Protein AF-A0A2E0BNW9-F1 (afdb_monomer)

Radius of gyration: 21.54 Å; Cα contacts (8 Å, |Δi|>4): 101; chains: 1; bounding box: 47×27×68 Å

Mean predicted aligned error: 5.08 Å

Foldseek 3Di:
DDQDDDDPDDPQDPVGVLDDDDFQDADDPPDAPLVRQVSCVLPQGCLQVSLVSLVVVLVVVLVVCLVPDDDDNVCSCVDPVNVVSVVVSVVSSVVSVVVRVVSNVVSLLVLLVNCCVNLVNDSVVSNVCVVPDDDGSVVSVVVSVVVVVD

Solvent-accessible surface area (backbone atoms only — not comparable to full-atom values): 8969 Å² total; per-residue (Å²): 133,89,75,76,80,83,86,77,86,74,88,49,54,86,92,47,60,67,56,86,72,82,76,84,82,64,69,62,90,85,56,54,68,68,59,35,57,76,68,47,56,64,54,83,56,61,32,51,60,53,22,54,45,35,57,51,54,33,50,54,55,48,50,56,47,58,77,68,57,88,71,66,78,95,46,48,84,72,34,67,71,52,44,48,46,50,54,55,28,51,56,32,24,54,53,28,41,56,50,22,56,52,51,41,53,53,29,52,52,48,47,34,52,51,51,15,65,73,72,72,43,59,56,71,61,34,42,54,49,64,76,68,54,89,75,52,75,67,54,51,53,54,52,57,56,53,68,74,74,110

pLDDT: mean 91.9, std 8.86, range [41.25, 98.06]

Sequence (150 aa):
MKVPKKPSGRRAMPFYWWRRFKSHKNLPYKARLLDKITNGDFDPTPFFQEAEWELHWMKEEQDDFKDNYKGNLDEIEQDIRYLEIELRARKRYNKLYEDGMKDEADRMDRLVNNFSKHFKVNRSKMHDIVYSFDGTILELYRFMQKDLVT

Secondary structure (DSSP, 8-state):
--PPPPPP-----GGGTT--SPPP-PPPTTS-HHHHHHTTTTSPPHHHHHHHHHHHHHHHHHHHHHHT--S-GGGGGGSHHHHHHHHHHHHHHHHHHHHHHHHHHHHHHHHHHHHHHHHT--HHHHHHHHHH--S-HHHHHHHHHHHTT-

Structure (mmCIF, N/CA/C/O backbone):
data_AF-A0A2E0BNW9-F1
#
_entry.id   AF-A0A2E0BNW9-F1
#
loop_
_atom_site.group_PDB
_atom_site.id
_atom_site.type_symbol
_atom_site.label_atom_id
_atom_site.label_alt_id
_atom_site.label_comp_id
_atom_site.label_asym_id
_atom_site.label_entity_id
_atom_site.label_seq_id
_atom_site.pdbx_PDB_ins_code
_atom_site.Cartn_x
_atom_site.Cartn_y
_atom_site.Cartn_z
_atom_site.occupancy
_atom_site.B_iso_or_equiv
_atom_site.auth_seq_id
_atom_site.auth_comp_id
_atom_site.auth_asym_id
_atom_site.auth_atom_id
_atom_site.pdbx_PDB_model_num
ATOM 1 N N . MET A 1 1 ? 5.214 -15.907 -6.479 1.00 66.00 1 MET A N 1
ATOM 2 C CA . MET A 1 1 ? 4.145 -14.889 -6.566 1.00 66.00 1 MET A CA 1
ATOM 3 C C . MET A 1 1 ? 3.458 -15.010 -7.917 1.00 66.00 1 MET A C 1
ATOM 5 O O . MET A 1 1 ? 4.154 -15.150 -8.911 1.00 66.00 1 MET A O 1
ATOM 9 N N . LYS A 1 2 ? 2.122 -15.008 -7.972 1.00 84.94 2 LYS A N 1
ATOM 10 C CA . LYS A 1 2 ? 1.388 -15.092 -9.243 1.00 84.94 2 LYS A CA 1
ATOM 11 C C . LYS A 1 2 ? 1.193 -13.681 -9.802 1.00 84.94 2 LYS A C 1
ATOM 13 O O . LYS A 1 2 ? 0.310 -12.968 -9.337 1.00 84.94 2 LYS A O 1
ATOM 18 N N . VAL A 1 3 ? 2.025 -13.283 -10.761 1.00 91.38 3 VAL A N 1
ATOM 19 C CA . VAL A 1 3 ? 1.899 -11.981 -11.434 1.00 91.38 3 VAL A CA 1
ATOM 20 C C . VAL A 1 3 ? 0.755 -12.062 -12.454 1.00 91.38 3 VAL A C 1
ATOM 22 O O . VAL A 1 3 ? 0.723 -12.996 -13.260 1.00 91.38 3 VAL A O 1
ATOM 25 N N . PRO A 1 4 ? -0.234 -11.152 -12.419 1.00 93.06 4 PRO A N 1
ATOM 26 C CA . PRO A 1 4 ? -1.301 -11.145 -13.410 1.00 93.06 4 PRO A CA 1
ATOM 27 C C . PRO A 1 4 ? -0.784 -10.667 -14.773 1.00 93.06 4 PRO A C 1
ATOM 29 O O . PRO A 1 4 ? 0.196 -9.930 -14.865 1.00 93.06 4 PRO A O 1
ATOM 32 N N . LYS A 1 5 ? -1.488 -11.025 -15.853 1.00 92.06 5 LYS A N 1
ATOM 33 C CA . LYS A 1 5 ? -1.224 -10.429 -17.169 1.00 92.06 5 LYS A CA 1
ATOM 34 C C . LYS A 1 5 ? -1.449 -8.915 -17.093 1.00 92.06 5 LYS A C 1
ATOM 36 O O . LYS A 1 5 ? -2.491 -8.486 -16.589 1.00 92.06 5 LYS A O 1
ATOM 41 N N . LYS A 1 6 ? -0.507 -8.124 -17.622 1.00 91.06 6 LYS A N 1
ATOM 42 C CA . LYS A 1 6 ? -0.576 -6.655 -17.651 1.00 91.06 6 LYS A CA 1
ATOM 43 C C . LYS A 1 6 ? -1.930 -6.190 -18.210 1.00 91.06 6 LYS A C 1
ATOM 45 O O . LYS A 1 6 ? -2.237 -6.477 -19.370 1.00 91.06 6 LYS A O 1
ATOM 50 N N . PRO A 1 7 ? -2.760 -5.482 -17.420 1.00 88.94 7 PRO A N 1
ATOM 51 C CA . PRO A 1 7 ? -4.063 -5.028 -17.888 1.00 88.94 7 PRO A CA 1
ATOM 52 C C . PRO A 1 7 ? -3.931 -4.048 -19.062 1.00 88.94 7 PRO A C 1
ATOM 54 O O . PRO A 1 7 ? -3.298 -2.995 -18.935 1.00 88.94 7 PRO A O 1
ATOM 57 N N . SER A 1 8 ? -4.567 -4.366 -20.191 1.00 75.50 8 SER A N 1
ATOM 58 C CA . SER A 1 8 ? -4.669 -3.486 -21.357 1.00 75.50 8 SER A CA 1
ATOM 59 C C . SER A 1 8 ? -5.922 -2.605 -21.279 1.00 75.50 8 SER A C 1
ATOM 61 O O . SER A 1 8 ? -7.014 -3.102 -21.015 1.00 75.50 8 SER A O 1
ATOM 63 N N . GLY A 1 9 ? -5.799 -1.309 -21.577 1.00 63.28 9 GLY A N 1
ATOM 64 C CA . GLY A 1 9 ? -6.940 -0.538 -22.091 1.00 63.28 9 GLY A CA 1
ATOM 65 C C . GLY A 1 9 ? -8.029 -0.088 -21.107 1.00 63.28 9 GLY A C 1
ATOM 66 O O . GLY A 1 9 ? -9.162 0.120 -21.534 1.00 63.28 9 GLY A O 1
ATOM 67 N N . ARG A 1 10 ? -7.741 0.155 -19.822 1.00 60.00 10 ARG A N 1
ATOM 68 C CA . ARG A 1 10 ? -8.652 1.004 -19.026 1.00 60.00 10 ARG A CA 1
ATOM 69 C C . ARG A 1 10 ? -8.346 2.474 -19.283 1.00 60.00 10 ARG A C 1
ATOM 71 O O . ARG A 1 10 ? -7.199 2.895 -19.151 1.00 60.00 10 ARG A O 1
ATOM 78 N N . ARG A 1 11 ? -9.383 3.263 -19.593 1.00 64.06 11 ARG A N 1
ATOM 79 C CA . ARG A 1 11 ? -9.335 4.731 -19.547 1.00 64.06 11 ARG A CA 1
ATOM 80 C C . ARG A 1 11 ? -9.163 5.131 -18.082 1.00 64.06 11 ARG A C 1
ATOM 82 O O . ARG A 1 11 ? -10.137 5.374 -17.375 1.00 64.06 11 ARG A O 1
ATOM 89 N N . ALA A 1 12 ? -7.926 5.073 -17.601 1.00 67.12 12 ALA A N 1
ATOM 90 C CA . ALA A 1 12 ? -7.602 5.496 -16.256 1.00 67.12 12 ALA A CA 1
ATOM 91 C C . ALA A 1 12 ? -7.960 6.979 -16.134 1.00 67.12 12 ALA A C 1
ATOM 93 O O . ALA A 1 12 ? -7.702 7.763 -17.051 1.00 67.12 12 ALA A O 1
ATOM 94 N N . MET A 1 13 ? -8.599 7.360 -15.027 1.00 78.94 13 MET A N 1
ATOM 95 C CA . MET A 1 13 ? -8.834 8.776 -14.772 1.00 78.94 13 MET A CA 1
ATOM 96 C C . MET A 1 13 ? -7.478 9.492 -14.736 1.00 78.94 13 MET A C 1
ATOM 98 O O . MET A 1 13 ? -6.546 8.938 -14.148 1.00 78.94 13 MET A O 1
ATOM 102 N N . PRO A 1 14 ? -7.346 10.701 -15.313 1.00 83.31 14 PRO A N 1
ATOM 103 C CA . PRO A 1 14 ? -6.070 11.418 -15.351 1.00 83.31 14 PRO A CA 1
ATOM 104 C C . PRO A 1 14 ? -5.395 11.545 -13.978 1.00 83.31 14 PRO A C 1
ATOM 106 O O . PRO A 1 14 ? -4.176 11.500 -13.886 1.00 83.31 14 PRO A O 1
ATOM 109 N N . PHE A 1 15 ? -6.183 11.623 -12.903 1.00 86.44 15 PHE A N 1
ATOM 110 C CA . PHE A 1 15 ? -5.702 11.720 -11.523 1.00 86.44 15 PHE A CA 1
ATOM 111 C C . PHE A 1 15 ? -5.210 10.404 -10.909 1.00 86.44 15 PHE A C 1
ATOM 113 O O . PHE A 1 15 ? -4.545 10.447 -9.887 1.00 86.44 15 PHE A O 1
ATOM 120 N N . TYR A 1 16 ? -5.525 9.250 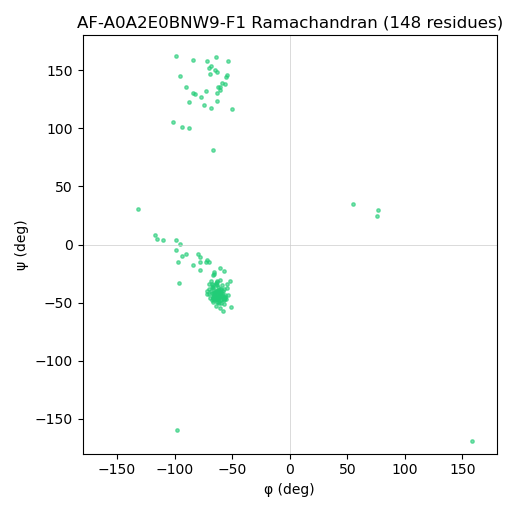-11.502 1.00 88.56 16 TYR A N 1
ATOM 121 C CA . TYR A 1 16 ? -5.176 7.917 -10.988 1.00 88.56 16 TYR A CA 1
ATOM 122 C C . TYR A 1 16 ? -4.569 7.035 -12.083 1.00 88.56 16 TYR A C 1
ATOM 124 O O . TYR A 1 16 ? -4.730 5.815 -12.083 1.00 88.56 16 TYR A O 1
ATOM 132 N N . TRP A 1 17 ? -3.880 7.649 -13.047 1.00 90.44 17 TRP A N 1
ATOM 133 C CA . TRP A 1 17 ? -3.384 6.980 -14.253 1.00 90.44 17 TRP A CA 1
ATOM 134 C C . TRP A 1 17 ? -2.394 5.834 -13.978 1.00 90.44 17 TRP A C 1
ATOM 136 O O . TRP A 1 17 ? -2.186 4.984 -14.848 1.00 90.44 17 TRP A O 1
ATOM 146 N N . TRP A 1 18 ? -1.776 5.811 -12.792 1.00 92.81 18 TRP A N 1
ATOM 147 C CA . TRP A 1 18 ? -0.847 4.770 -12.345 1.00 92.81 18 TRP A CA 1
ATOM 148 C C . TRP A 1 18 ? -1.539 3.540 -11.745 1.00 92.81 18 TRP A C 1
ATOM 150 O O . TRP A 1 18 ? -0.914 2.487 -11.696 1.00 92.81 18 TRP A O 1
ATOM 160 N N . ARG A 1 19 ? -2.814 3.634 -11.342 1.00 91.81 19 ARG A N 1
ATOM 161 C CA . ARG A 1 19 ? -3.562 2.519 -10.741 1.00 91.81 19 ARG A CA 1
ATOM 162 C C . ARG A 1 19 ? -4.227 1.674 -11.826 1.00 91.81 19 ARG A C 1
ATOM 164 O O . ARG A 1 19 ? -5.025 2.184 -12.616 1.00 91.81 19 ARG A O 1
ATOM 171 N N . ARG A 1 20 ? -3.923 0.373 -11.868 1.00 90.19 20 ARG A N 1
ATOM 172 C CA . ARG A 1 20 ? -4.525 -0.560 -12.845 1.00 90.19 20 ARG A CA 1
ATOM 173 C C . ARG A 1 20 ? -5.714 -1.323 -12.283 1.00 90.19 20 ARG A C 1
ATOM 175 O O . ARG A 1 20 ? -6.665 -1.621 -13.015 1.00 90.19 20 ARG A O 1
ATOM 182 N N . PHE A 1 21 ? -5.664 -1.623 -10.992 1.00 90.00 21 PHE A N 1
ATOM 183 C CA . PHE A 1 21 ? -6.666 -2.418 -10.305 1.00 90.00 21 PHE A CA 1
ATOM 184 C C . PHE A 1 21 ? -7.651 -1.526 -9.558 1.00 90.00 21 PHE A C 1
ATOM 186 O O . PHE A 1 21 ? -7.452 -0.326 -9.361 1.00 90.00 21 PHE A O 1
ATOM 193 N N . LYS A 1 22 ? -8.793 -2.114 -9.211 1.00 87.56 22 LYS A N 1
ATOM 194 C CA . LYS A 1 22 ? -9.807 -1.427 -8.422 1.00 87.56 22 LYS A CA 1
ATOM 195 C C . LYS A 1 22 ? -9.430 -1.561 -6.952 1.00 87.56 22 LYS A C 1
ATOM 197 O O . LYS A 1 22 ? -9.211 -2.675 -6.493 1.00 87.56 22 LYS A O 1
ATOM 202 N N . SER A 1 23 ? -9.426 -0.447 -6.231 1.00 86.19 23 SER A N 1
ATOM 203 C CA . SER A 1 23 ? -9.213 -0.458 -4.786 1.00 86.19 23 SER A CA 1
ATOM 204 C C . SER A 1 23 ? -10.322 -1.225 -4.063 1.00 86.19 23 SER A C 1
ATOM 206 O O . SER A 1 23 ? -11.483 -1.226 -4.498 1.00 86.19 23 SER A O 1
ATOM 208 N N . HIS A 1 24 ? -9.947 -1.852 -2.946 1.00 90.56 24 HIS A N 1
ATOM 209 C CA . HIS A 1 24 ? -10.881 -2.488 -2.022 1.00 90.56 24 HIS A CA 1
ATOM 210 C C . HIS A 1 24 ? -11.962 -1.504 -1.561 1.00 90.56 24 HIS A C 1
ATOM 212 O O . HIS A 1 24 ? -11.719 -0.300 -1.437 1.00 90.56 24 HIS A O 1
ATOM 218 N N . LYS A 1 25 ? -13.177 -2.009 -1.338 1.00 93.06 25 LYS A N 1
ATOM 219 C CA . LYS A 1 25 ? -14.303 -1.200 -0.868 1.00 93.06 25 LYS A CA 1
ATOM 220 C C . LYS A 1 25 ? -14.508 -1.426 0.622 1.00 93.06 25 LYS A C 1
ATOM 222 O O . LYS A 1 25 ? -15.085 -2.436 1.018 1.00 93.06 25 LYS A O 1
ATOM 227 N N . ASN A 1 26 ? -14.104 -0.436 1.409 1.00 94.88 26 ASN A N 1
ATOM 228 C CA . ASN A 1 26 ? -14.280 -0.477 2.855 1.00 94.88 26 ASN A CA 1
ATOM 229 C C . ASN A 1 26 ? -15.755 -0.350 3.240 1.00 94.88 26 ASN A C 1
ATOM 231 O O . ASN A 1 26 ? -16.521 0.382 2.597 1.00 94.88 26 ASN A O 1
ATOM 235 N N . LEU A 1 27 ? -16.145 -1.020 4.324 1.00 96.94 27 LEU A N 1
ATOM 236 C CA . LEU A 1 27 ? -17.501 -0.905 4.848 1.00 96.94 27 LEU A CA 1
ATOM 237 C C . LEU A 1 27 ? -17.766 0.498 5.429 1.00 96.94 27 LE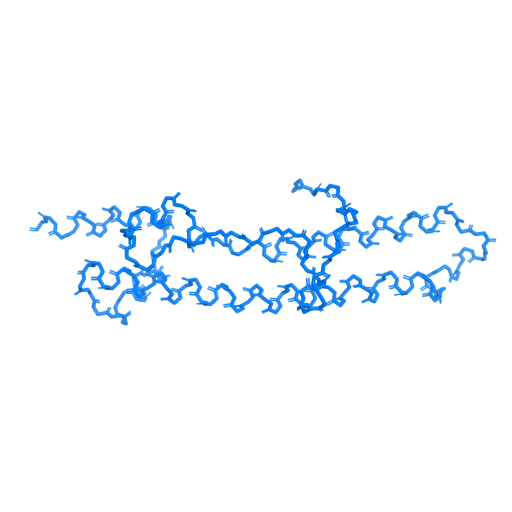U A C 1
ATOM 239 O O . LEU A 1 27 ? -16.845 1.162 5.924 1.00 96.94 27 LEU A O 1
ATOM 243 N N . PRO A 1 28 ? -19.035 0.955 5.454 1.00 95.25 28 PRO A N 1
ATOM 244 C CA . PRO A 1 28 ? -19.406 2.242 6.037 1.00 95.25 28 PRO A CA 1
ATOM 245 C C . PRO A 1 28 ? -18.929 2.411 7.485 1.00 95.25 28 PRO A C 1
ATOM 247 O O . PRO A 1 28 ? -18.734 1.438 8.213 1.00 95.25 28 PRO A O 1
ATOM 250 N N . TYR A 1 29 ? -18.801 3.661 7.941 1.00 91.12 29 TYR A N 1
ATOM 251 C CA . TYR A 1 29 ? -18.346 3.984 9.304 1.00 91.12 29 TYR A CA 1
ATOM 252 C C . TYR A 1 29 ? -19.172 3.302 10.409 1.00 91.12 29 TYR A C 1
ATOM 254 O O . TYR A 1 29 ? -18.627 2.924 11.438 1.00 91.12 29 TYR A O 1
ATOM 262 N N . LYS A 1 30 ? -20.481 3.122 10.186 1.00 93.06 30 LYS A N 1
ATOM 263 C CA . LYS A 1 30 ? -21.407 2.518 11.159 1.00 93.06 30 LYS A CA 1
ATOM 264 C C . LYS A 1 30 ? -21.357 0.983 11.209 1.00 93.06 30 LYS A C 1
ATOM 266 O O . LYS A 1 30 ? -22.023 0.405 12.062 1.00 93.06 30 LYS A O 1
ATOM 271 N N . ALA A 1 31 ? -20.643 0.327 10.290 1.00 96.75 31 ALA A N 1
ATOM 272 C CA . ALA A 1 31 ? -20.532 -1.132 10.286 1.00 96.75 31 ALA A CA 1
ATOM 273 C C . ALA A 1 31 ? -19.793 -1.630 11.538 1.00 96.75 31 ALA A C 1
ATOM 275 O O . ALA A 1 31 ? -18.943 -0.921 12.085 1.00 96.75 31 ALA A O 1
ATOM 276 N N . ARG A 1 32 ? -20.121 -2.843 12.003 1.00 96.25 32 ARG A N 1
ATOM 277 C CA . ARG A 1 32 ? -19.529 -3.405 13.225 1.00 96.25 32 ARG A CA 1
ATOM 278 C C . ARG A 1 32 ? -18.058 -3.743 12.982 1.00 96.25 32 ARG A C 1
ATOM 280 O O . ARG A 1 32 ? -17.667 -4.059 11.862 1.00 96.25 32 ARG A O 1
ATOM 287 N N . LEU A 1 33 ? -17.249 -3.708 14.043 1.00 96.62 33 LEU A N 1
ATOM 288 C CA . LEU A 1 33 ? -15.813 -3.993 13.953 1.00 96.62 33 LEU A CA 1
ATOM 289 C C . LEU A 1 33 ? -15.540 -5.381 13.358 1.00 96.62 33 LEU A C 1
ATOM 291 O O . LEU A 1 33 ? -14.751 -5.491 12.428 1.00 96.62 33 LEU A O 1
ATOM 295 N N . LEU A 1 34 ? -16.235 -6.414 13.840 1.00 96.69 34 LEU A N 1
ATOM 296 C CA . LEU A 1 34 ? -16.071 -7.770 13.319 1.00 96.69 34 LEU A CA 1
ATOM 297 C C . LEU A 1 34 ? -16.361 -7.843 11.811 1.00 96.69 34 LEU A C 1
ATOM 299 O O . LEU A 1 34 ? -15.554 -8.404 11.079 1.00 96.69 34 LEU A O 1
ATOM 303 N N . ASP A 1 35 ? -17.434 -7.197 11.341 1.00 97.81 35 ASP A N 1
ATOM 304 C CA . ASP A 1 35 ? -17.789 -7.165 9.915 1.00 97.81 35 ASP A CA 1
ATOM 305 C C . ASP A 1 35 ? -16.675 -6.512 9.082 1.00 97.81 35 ASP A C 1
ATOM 307 O O . ASP A 1 35 ? -16.291 -7.027 8.032 1.00 97.81 35 ASP A O 1
ATOM 311 N N . LYS A 1 36 ? -16.106 -5.402 9.576 1.00 97.81 36 LYS A N 1
ATOM 312 C CA . LYS A 1 36 ? -14.979 -4.698 8.940 1.00 97.81 36 LYS A CA 1
ATOM 313 C C . LYS A 1 36 ? -13.734 -5.572 8.835 1.00 97.81 36 LYS A C 1
ATOM 315 O O . LYS A 1 36 ? -13.102 -5.594 7.783 1.00 97.81 36 LYS A O 1
ATOM 320 N N . ILE A 1 37 ? -13.414 -6.308 9.900 1.00 97.00 37 ILE A N 1
ATOM 321 C CA . ILE A 1 37 ? -12.295 -7.260 9.919 1.00 97.00 37 ILE A CA 1
ATOM 322 C C . ILE A 1 37 ? -12.542 -8.361 8.889 1.00 97.00 37 ILE A C 1
ATOM 324 O O . ILE A 1 37 ? -11.684 -8.616 8.055 1.00 97.00 37 ILE A O 1
ATOM 328 N N . THR A 1 38 ? -13.731 -8.968 8.884 1.00 96.50 38 THR A N 1
ATOM 329 C CA . THR A 1 38 ? -14.056 -10.039 7.929 1.00 96.50 38 THR A CA 1
ATOM 330 C C . THR A 1 38 ? -14.128 -9.564 6.478 1.00 96.50 38 THR A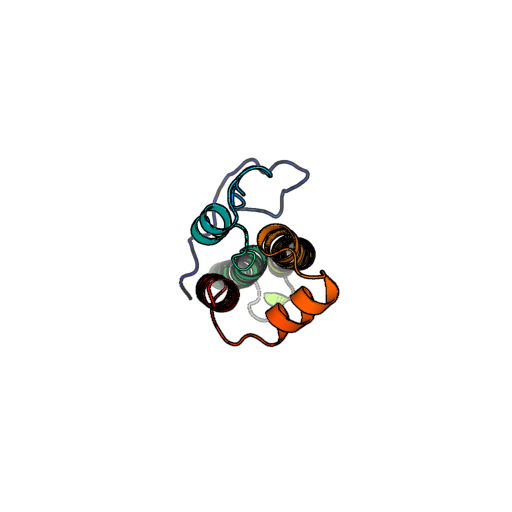 C 1
ATOM 332 O O . THR A 1 38 ? -13.898 -10.355 5.571 1.00 96.50 38 THR A O 1
ATOM 335 N N . ASN A 1 39 ? -14.427 -8.282 6.248 1.00 96.69 39 ASN A N 1
ATOM 336 C CA . ASN A 1 39 ? -14.408 -7.672 4.919 1.00 96.69 39 ASN A CA 1
ATOM 337 C C . ASN A 1 39 ? -12.985 -7.345 4.434 1.00 96.69 39 ASN A C 1
ATOM 339 O O . ASN A 1 39 ? -12.827 -6.966 3.278 1.00 96.69 39 ASN A O 1
ATOM 343 N N . GLY A 1 40 ? -11.966 -7.431 5.294 1.00 95.94 40 GLY A N 1
ATOM 344 C CA . GLY A 1 40 ? -10.597 -7.051 4.946 1.00 95.94 40 GLY A CA 1
ATOM 345 C C . GLY A 1 40 ? -10.372 -5.536 4.890 1.00 95.94 40 GLY A C 1
ATOM 346 O O . GLY A 1 40 ? -9.467 -5.068 4.205 1.00 95.94 40 GLY A O 1
ATOM 347 N N . ASP A 1 41 ? -11.183 -4.729 5.598 1.00 96.44 41 ASP A N 1
ATOM 348 C CA . ASP A 1 41 ? -10.999 -3.261 5.675 1.00 96.44 41 ASP A CA 1
ATOM 349 C C . ASP A 1 41 ? -9.599 -2.870 6.200 1.00 96.44 41 ASP A C 1
ATOM 351 O O . ASP A 1 41 ? -9.140 -1.748 5.970 1.00 96.44 41 ASP A O 1
ATOM 355 N N . PHE A 1 42 ? -8.955 -3.783 6.931 1.00 95.62 42 PHE A N 1
ATOM 356 C CA . PHE A 1 42 ? -7.663 -3.604 7.591 1.00 95.62 42 PHE A CA 1
ATOM 357 C C . PHE A 1 42 ? -6.574 -4.537 7.049 1.00 95.62 42 PHE A C 1
ATOM 359 O O . PHE A 1 42 ? -5.500 -4.602 7.638 1.00 95.62 42 PHE A O 1
ATOM 366 N N . ASP A 1 43 ? -6.840 -5.266 5.962 1.00 94.06 43 ASP A N 1
ATOM 367 C CA . ASP A 1 43 ? -5.823 -6.109 5.329 1.00 94.06 43 ASP A CA 1
ATOM 368 C C . ASP A 1 43 ? -4.679 -5.240 4.781 1.00 94.06 43 ASP A C 1
ATOM 370 O O . ASP A 1 43 ? -4.887 -4.042 4.559 1.00 94.06 43 ASP A O 1
ATOM 374 N N . PRO A 1 44 ? -3.490 -5.799 4.510 1.00 92.44 44 PRO A N 1
ATOM 375 C CA . PRO A 1 44 ? -2.401 -5.042 3.905 1.00 92.44 44 PRO A CA 1
ATOM 376 C C . PRO A 1 44 ? -2.815 -4.373 2.591 1.00 92.44 44 PRO A C 1
ATOM 378 O O . PRO A 1 44 ? -3.602 -4.914 1.800 1.00 92.44 44 PRO A O 1
ATOM 381 N N . THR A 1 45 ? -2.292 -3.177 2.337 1.00 94.75 45 THR A N 1
ATOM 382 C CA . THR A 1 45 ? -2.588 -2.461 1.095 1.00 94.75 45 THR A CA 1
ATOM 383 C C . THR A 1 45 ? -2.100 -3.230 -0.150 1.00 94.75 45 THR A C 1
ATOM 385 O O . THR A 1 45 ? -0.968 -3.721 -0.181 1.00 94.75 45 THR A O 1
ATOM 388 N N . PRO A 1 46 ? -2.905 -3.324 -1.230 1.00 94.56 46 PRO A N 1
ATOM 389 C CA . PRO A 1 46 ? -2.482 -4.003 -2.456 1.00 94.56 46 PRO A CA 1
ATOM 390 C C . PRO A 1 46 ? -1.447 -3.197 -3.255 1.00 94.56 46 PRO A C 1
ATOM 392 O O . PRO A 1 46 ? -0.804 -3.742 -4.148 1.00 94.56 46 PRO A O 1
ATOM 395 N N . PHE A 1 47 ? -1.262 -1.904 -2.962 1.00 96.38 47 PHE A N 1
ATOM 396 C CA . PHE A 1 47 ? -0.444 -1.024 -3.795 1.00 96.38 47 PHE A CA 1
ATOM 397 C C . PHE A 1 47 ? 1.038 -1.407 -3.841 1.00 96.38 47 PHE A C 1
ATOM 399 O O . PHE A 1 47 ? 1.655 -1.250 -4.893 1.00 96.38 47 PHE A O 1
ATOM 406 N N . PHE A 1 48 ? 1.609 -1.945 -2.758 1.00 96.25 48 PHE A N 1
ATOM 407 C CA . PHE A 1 48 ? 2.994 -2.437 -2.784 1.00 96.25 48 PHE A CA 1
ATOM 408 C C . PHE A 1 48 ? 3.140 -3.605 -3.745 1.00 96.25 48 PHE A C 1
ATOM 410 O O . PHE A 1 48 ? 4.042 -3.627 -4.579 1.00 96.25 48 PHE A O 1
ATOM 417 N N . GLN A 1 49 ? 2.182 -4.525 -3.684 1.00 95.56 49 GLN A N 1
ATOM 418 C CA . GLN A 1 49 ? 2.164 -5.675 -4.560 1.00 95.56 49 GLN A CA 1
ATOM 419 C C . GLN A 1 49 ? 2.014 -5.264 -6.032 1.00 95.56 49 GLN A C 1
ATOM 421 O O . GLN A 1 49 ? 2.699 -5.793 -6.907 1.00 95.56 49 GLN A O 1
ATOM 426 N N . GLU A 1 50 ? 1.134 -4.301 -6.306 1.00 95.44 50 GLU A N 1
ATOM 427 C CA . GLU A 1 50 ? 0.961 -3.728 -7.641 1.00 95.44 50 GLU A CA 1
ATOM 428 C C . GLU A 1 50 ? 2.235 -3.031 -8.137 1.00 95.44 50 GLU A C 1
ATOM 430 O O . GLU A 1 50 ? 2.558 -3.122 -9.321 1.00 95.44 50 GLU A O 1
ATOM 435 N N . ALA A 1 51 ? 2.978 -2.366 -7.248 1.00 96.75 51 ALA A N 1
ATOM 436 C CA . ALA A 1 51 ? 4.240 -1.720 -7.590 1.00 96.75 51 ALA A CA 1
ATOM 437 C C . ALA A 1 51 ? 5.284 -2.753 -8.046 1.00 96.75 51 ALA A C 1
ATOM 439 O O . ALA A 1 51 ? 5.922 -2.568 -9.083 1.00 96.75 51 ALA A O 1
ATOM 440 N N . GLU A 1 52 ? 5.410 -3.877 -7.339 1.00 96.88 52 GLU A N 1
ATOM 441 C CA . GLU A 1 52 ? 6.296 -4.974 -7.747 1.00 96.88 52 GLU A CA 1
ATOM 442 C C . GLU A 1 52 ? 5.918 -5.549 -9.117 1.00 96.88 52 GLU A C 1
ATOM 444 O O . GLU A 1 52 ? 6.795 -5.838 -9.935 1.00 96.88 52 GLU A O 1
ATOM 449 N N . TRP A 1 53 ? 4.619 -5.662 -9.413 1.00 96.81 53 TRP A N 1
ATOM 450 C CA . TRP A 1 53 ? 4.161 -6.105 -10.730 1.00 96.81 53 TRP A CA 1
ATOM 451 C C . TRP A 1 53 ? 4.553 -5.135 -11.849 1.00 96.81 53 TRP A C 1
ATOM 453 O O . TRP A 1 53 ? 4.880 -5.591 -12.941 1.00 96.81 53 TRP A O 1
ATOM 463 N N . GLU A 1 54 ? 4.594 -3.818 -11.606 1.00 96.44 54 GLU A N 1
ATOM 464 C CA . GLU A 1 54 ? 5.096 -2.868 -12.612 1.00 96.44 54 GLU A CA 1
ATOM 465 C C . GLU A 1 54 ? 6.568 -3.116 -12.954 1.00 96.44 54 GLU A C 1
ATOM 467 O O . GLU A 1 54 ? 6.931 -3.034 -14.125 1.00 96.44 54 GLU A O 1
ATOM 472 N N . LEU A 1 55 ? 7.405 -3.452 -11.966 1.00 97.00 55 LEU A N 1
ATOM 473 C CA . LEU A 1 55 ? 8.812 -3.791 -12.207 1.00 97.00 55 LEU A CA 1
ATOM 474 C C . LEU A 1 55 ? 8.960 -5.137 -12.921 1.00 97.00 55 LEU A C 1
ATOM 476 O O . LEU A 1 55 ? 9.861 -5.301 -13.739 1.00 97.00 55 LEU A O 1
ATOM 480 N N . HIS A 1 56 ? 8.071 -6.090 -12.644 1.00 96.94 56 HIS A N 1
ATOM 481 C CA . HIS A 1 56 ? 8.025 -7.353 -13.375 1.00 96.94 56 HIS A CA 1
ATOM 482 C C . HIS A 1 56 ? 7.680 -7.130 -14.852 1.00 96.94 56 HIS A C 1
ATOM 484 O O . HIS A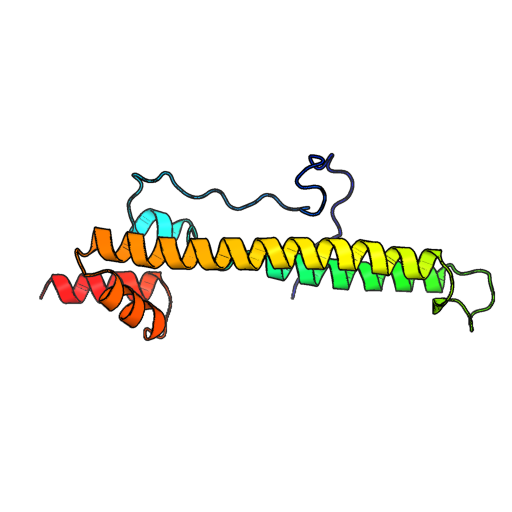 1 56 ? 8.425 -7.544 -15.733 1.00 96.94 56 HIS A O 1
ATOM 490 N N . TRP A 1 57 ? 6.588 -6.414 -15.135 1.00 96.44 57 TRP A N 1
ATOM 491 C CA . TRP A 1 57 ? 6.169 -6.107 -16.506 1.00 96.44 57 TRP A CA 1
ATOM 492 C C . TRP A 1 57 ? 7.144 -5.196 -17.252 1.00 96.44 57 TRP A C 1
ATOM 494 O O . TRP A 1 57 ? 7.145 -5.189 -18.477 1.00 96.44 57 TRP A O 1
ATOM 504 N N . MET A 1 58 ? 7.925 -4.387 -16.536 1.00 96.56 58 MET A N 1
ATOM 505 C CA . MET A 1 58 ? 9.018 -3.610 -17.119 1.00 96.56 58 MET A CA 1
ATOM 506 C C . MET A 1 58 ? 10.082 -4.530 -17.710 1.00 96.56 58 MET A C 1
ATOM 508 O O . MET A 1 58 ? 10.490 -4.306 -18.842 1.00 96.56 58 MET A O 1
ATOM 512 N N . LYS A 1 59 ? 10.495 -5.559 -16.959 1.00 96.56 59 LYS A N 1
ATOM 513 C CA . LYS A 1 59 ? 11.487 -6.535 -17.420 1.00 96.56 59 LYS A CA 1
ATOM 514 C C . LYS A 1 59 ? 10.976 -7.313 -18.626 1.00 96.56 59 LYS A C 1
ATOM 516 O O . LYS A 1 59 ? 11.671 -7.360 -19.623 1.00 96.56 59 LYS A O 1
ATOM 521 N N . GLU A 1 60 ? 9.735 -7.801 -18.577 1.00 96.31 60 GLU A N 1
ATOM 522 C CA . GLU A 1 60 ? 9.115 -8.472 -19.732 1.00 96.31 60 GLU A CA 1
ATOM 523 C C . GLU A 1 60 ? 9.102 -7.574 -20.982 1.00 96.31 60 GLU A C 1
ATOM 525 O O . GLU A 1 60 ? 9.477 -8.012 -22.059 1.00 96.31 60 GLU A O 1
ATOM 530 N N . GLU A 1 61 ? 8.730 -6.295 -20.844 1.00 95.75 61 GLU A N 1
ATOM 531 C CA . GLU A 1 61 ? 8.699 -5.350 -21.974 1.00 95.75 61 GLU A CA 1
ATOM 532 C C . GLU A 1 61 ? 10.114 -5.012 -22.491 1.00 95.75 61 GLU A C 1
ATOM 534 O O . GLU A 1 61 ? 10.297 -4.775 -23.684 1.00 95.75 61 GLU A O 1
ATOM 539 N N . GLN A 1 62 ? 11.119 -5.007 -21.611 1.00 95.94 62 GLN A N 1
ATOM 540 C CA . GLN A 1 62 ? 12.531 -4.837 -21.967 1.00 95.94 62 GLN A CA 1
ATOM 541 C C . GLN A 1 62 ? 13.113 -6.071 -22.668 1.00 95.94 62 GLN A C 1
ATOM 543 O O . GLN A 1 62 ? 13.864 -5.912 -23.630 1.00 95.94 62 GLN A O 1
ATOM 548 N N . ASP A 1 63 ? 12.758 -7.273 -22.221 1.00 95.50 63 ASP A N 1
ATOM 549 C CA . ASP A 1 63 ? 13.168 -8.535 -22.838 1.00 95.50 63 ASP A CA 1
ATOM 550 C C . ASP A 1 63 ? 12.528 -8.676 -24.228 1.00 95.50 63 ASP A C 1
ATOM 552 O O . ASP A 1 63 ? 13.236 -8.874 -25.214 1.00 95.50 63 ASP A O 1
ATOM 556 N N . ASP A 1 64 ? 11.223 -8.398 -24.347 1.00 94.94 64 ASP A N 1
ATOM 557 C CA . ASP A 1 64 ? 10.527 -8.332 -25.638 1.00 94.94 64 ASP A CA 1
ATOM 558 C C . ASP A 1 64 ? 11.183 -7.306 -26.585 1.00 94.94 64 ASP A C 1
ATOM 560 O O . ASP A 1 64 ? 11.284 -7.529 -27.796 1.00 94.94 64 ASP A O 1
ATOM 564 N N . PHE A 1 65 ? 11.639 -6.162 -26.060 1.00 94.31 65 PHE A N 1
ATOM 565 C CA . PHE A 1 65 ? 12.345 -5.154 -26.853 1.00 94.31 65 PHE A CA 1
ATOM 566 C C . PHE A 1 65 ? 13.702 -5.663 -27.349 1.00 94.31 65 PHE A C 1
ATOM 568 O O . PHE A 1 65 ? 14.022 -5.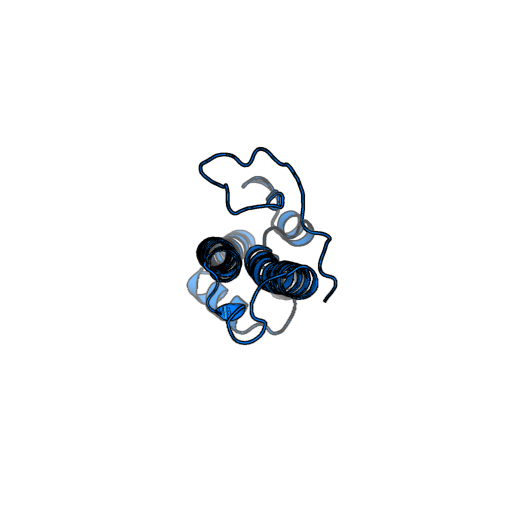461 -28.522 1.00 94.31 65 PHE A O 1
ATOM 575 N N . LYS A 1 66 ? 14.477 -6.328 -26.480 1.00 93.12 66 LYS A N 1
ATOM 576 C CA . LYS A 1 66 ? 15.773 -6.940 -26.813 1.00 93.12 66 LYS A CA 1
ATOM 577 C C . LYS A 1 66 ? 15.618 -7.993 -27.912 1.00 93.12 66 LYS A C 1
ATOM 579 O O . LYS A 1 66 ? 16.338 -7.927 -28.906 1.00 93.12 66 LYS A O 1
ATOM 584 N N . ASP A 1 67 ? 14.629 -8.875 -27.794 1.00 93.06 67 ASP A N 1
ATOM 585 C CA . ASP A 1 67 ? 14.375 -9.958 -28.754 1.00 93.06 67 ASP A CA 1
ATOM 586 C C . ASP A 1 67 ? 14.009 -9.450 -30.157 1.00 93.06 67 ASP A C 1
ATOM 588 O O . ASP A 1 67 ? 14.324 -10.078 -31.169 1.00 93.06 67 ASP A O 1
ATOM 592 N N . ASN A 1 68 ? 13.354 -8.289 -30.237 1.00 92.25 68 ASN A N 1
ATOM 593 C CA . ASN A 1 68 ? 12.914 -7.687 -31.497 1.00 92.25 68 ASN A CA 1
ATOM 594 C C . ASN A 1 68 ? 13.855 -6.584 -32.012 1.00 92.25 68 ASN A C 1
ATOM 596 O O . ASN A 1 68 ? 13.548 -5.922 -33.015 1.00 92.25 68 ASN A O 1
ATOM 600 N N . TYR A 1 69 ? 14.982 -6.350 -31.339 1.00 91.50 69 TYR A N 1
ATOM 601 C CA . TYR A 1 69 ? 15.890 -5.266 -31.676 1.00 91.50 69 TYR A CA 1
ATOM 602 C C . TYR A 1 69 ? 16.667 -5.556 -32.965 1.00 91.50 69 TYR A C 1
ATOM 604 O O . TYR A 1 69 ? 17.233 -6.628 -33.152 1.00 91.50 69 TYR A O 1
ATOM 612 N N . LYS A 1 70 ? 16.711 -4.576 -33.876 1.00 85.56 70 LYS A N 1
ATOM 613 C CA . LYS A 1 70 ? 17.371 -4.700 -35.193 1.00 85.56 70 LYS A CA 1
ATOM 614 C C . LYS A 1 70 ? 18.652 -3.866 -35.333 1.00 85.56 70 LYS A C 1
ATOM 616 O O . LYS A 1 70 ? 19.189 -3.777 -36.433 1.00 85.56 70 LYS A O 1
ATOM 621 N N . GLY A 1 71 ? 19.088 -3.195 -34.265 1.00 83.06 71 GLY A N 1
ATOM 622 C CA . GLY A 1 71 ? 20.296 -2.362 -34.243 1.00 83.06 71 GLY A CA 1
ATOM 623 C C . GLY A 1 71 ? 21.509 -3.088 -33.652 1.00 83.06 71 GLY A C 1
ATOM 624 O O . GLY A 1 71 ? 21.526 -4.312 -33.563 1.00 83.06 71 GLY A O 1
ATOM 625 N N . ASN A 1 72 ? 22.510 -2.322 -33.208 1.00 85.38 72 ASN A N 1
ATOM 626 C CA . ASN A 1 72 ? 23.679 -2.865 -32.512 1.00 85.38 72 ASN A CA 1
ATOM 627 C C . ASN A 1 72 ? 23.302 -3.422 -31.124 1.00 85.38 72 ASN A C 1
ATOM 629 O O . ASN A 1 72 ? 22.854 -2.666 -30.260 1.00 85.38 72 A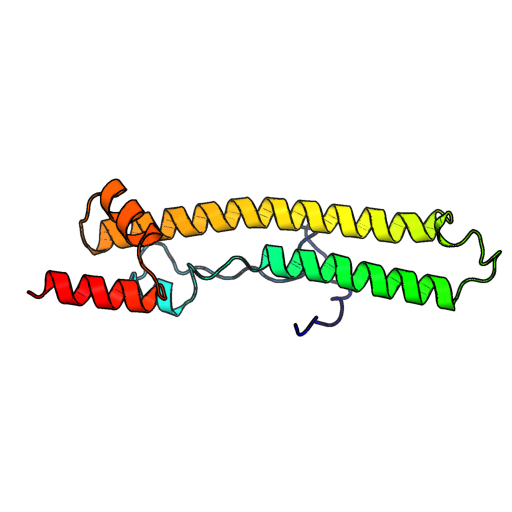SN A O 1
ATOM 633 N N . LEU A 1 73 ? 23.495 -4.728 -30.914 1.00 82.56 73 LEU A N 1
ATOM 634 C CA . LEU A 1 73 ? 23.137 -5.414 -29.667 1.00 82.56 73 LEU A CA 1
ATOM 635 C C . LEU A 1 73 ? 23.887 -4.853 -28.446 1.00 82.56 73 LEU A C 1
ATOM 637 O O . LEU A 1 73 ? 23.323 -4.814 -27.355 1.00 82.56 73 LEU A O 1
ATOM 641 N N . ASP A 1 74 ? 25.108 -4.350 -28.643 1.00 84.31 74 ASP A N 1
ATOM 642 C CA . ASP A 1 74 ? 25.947 -3.805 -27.567 1.00 84.31 74 ASP A CA 1
ATOM 643 C C . ASP A 1 74 ? 25.415 -2.471 -27.002 1.00 84.31 74 ASP A C 1
ATOM 645 O O . ASP A 1 74 ? 25.817 -2.038 -25.922 1.00 84.31 74 ASP A O 1
ATOM 649 N N . GLU A 1 75 ? 24.484 -1.820 -27.708 1.00 87.88 75 GLU A N 1
ATOM 650 C CA . GLU A 1 75 ? 23.947 -0.497 -27.361 1.00 87.88 75 GLU A CA 1
ATOM 651 C C . GLU A 1 75 ? 22.450 -0.520 -27.010 1.00 87.88 75 GLU A C 1
ATOM 653 O O . GLU A 1 75 ? 21.867 0.535 -26.762 1.00 87.88 75 GLU A O 1
ATOM 658 N N . ILE A 1 76 ? 21.805 -1.695 -26.950 1.00 88.69 76 ILE A N 1
ATOM 659 C CA . ILE A 1 76 ? 20.349 -1.800 -26.715 1.00 88.69 76 ILE A CA 1
ATOM 660 C C . ILE A 1 76 ? 19.914 -1.056 -25.452 1.00 88.69 76 ILE A C 1
ATOM 662 O O . ILE A 1 76 ? 18.903 -0.358 -25.455 1.00 88.69 76 ILE A O 1
ATOM 666 N N . GLU A 1 77 ? 20.679 -1.193 -24.370 1.00 88.19 77 GLU A N 1
ATOM 667 C CA . GLU A 1 77 ? 20.331 -0.599 -23.075 1.00 88.19 77 GLU A CA 1
ATOM 668 C C . GLU A 1 77 ? 20.503 0.929 -23.052 1.00 88.19 77 GLU A C 1
ATOM 670 O O . GLU A 1 77 ? 19.990 1.594 -22.153 1.00 88.19 77 GLU A O 1
ATOM 675 N N . GLN A 1 78 ? 21.182 1.492 -24.056 1.00 89.75 78 GLN A N 1
ATOM 676 C CA . GLN A 1 78 ? 21.319 2.933 -24.267 1.00 89.75 78 GLN A CA 1
ATOM 677 C C . GLN A 1 78 ? 20.248 3.482 -25.224 1.00 89.75 78 GLN A C 1
ATOM 679 O O . GLN A 1 78 ? 20.097 4.701 -25.337 1.00 89.75 78 GLN A O 1
ATOM 684 N N . ASP A 1 79 ? 19.481 2.614 -25.900 1.00 92.75 79 ASP A N 1
ATOM 685 C CA . ASP A 1 79 ? 18.387 3.041 -26.769 1.00 92.75 79 ASP A CA 1
ATOM 686 C C . ASP A 1 79 ? 17.318 3.767 -25.942 1.00 92.75 79 ASP A C 1
ATOM 688 O O . ASP A 1 79 ? 16.827 3.283 -24.917 1.00 92.75 79 ASP A O 1
ATOM 692 N N . ILE A 1 80 ? 16.914 4.943 -26.422 1.00 92.69 80 ILE A N 1
ATOM 693 C CA . ILE A 1 80 ? 15.924 5.797 -25.758 1.00 92.69 80 ILE A CA 1
ATOM 694 C C . ILE A 1 80 ? 14.627 5.027 -25.476 1.00 92.69 80 ILE A C 1
ATOM 696 O O . ILE A 1 80 ? 14.034 5.200 -24.416 1.00 92.69 80 ILE A O 1
ATOM 700 N N . ARG A 1 81 ? 14.197 4.136 -26.376 1.00 93.00 81 ARG A N 1
ATOM 701 C CA . ARG A 1 81 ? 12.966 3.346 -26.219 1.00 93.00 81 ARG A CA 1
ATOM 702 C C . ARG A 1 81 ? 13.083 2.333 -25.082 1.00 93.00 81 ARG A C 1
ATOM 704 O O . ARG A 1 81 ? 12.110 2.136 -24.358 1.00 93.00 81 ARG A O 1
ATOM 711 N N . TYR A 1 82 ? 14.261 1.737 -24.895 1.00 94.50 82 TYR A N 1
ATOM 712 C CA . TYR A 1 82 ? 14.542 0.843 -23.770 1.00 94.50 82 TYR A CA 1
ATOM 713 C C . TYR A 1 82 ? 14.471 1.598 -22.436 1.00 94.50 82 TYR A C 1
ATOM 715 O O . TYR A 1 82 ? 13.806 1.165 -21.490 1.00 94.50 82 TYR A O 1
ATOM 723 N N . LEU A 1 83 ? 15.092 2.779 -22.388 1.00 95.31 83 LEU A N 1
ATOM 724 C CA . LEU A 1 83 ? 15.084 3.653 -21.214 1.00 95.31 83 LEU A CA 1
ATOM 725 C C . LEU A 1 83 ? 13.681 4.204 -20.909 1.00 95.31 83 LEU A C 1
ATOM 727 O O . LEU A 1 83 ? 13.290 4.319 -19.746 1.00 95.31 83 LEU A O 1
ATOM 731 N N . GLU A 1 84 ? 12.879 4.513 -21.929 1.00 96.38 84 GLU A N 1
ATOM 732 C CA . GLU A 1 84 ? 11.499 4.981 -21.761 1.00 96.38 84 GLU A CA 1
ATOM 733 C C . GLU A 1 84 ? 10.587 3.941 -21.094 1.00 96.38 84 GLU A C 1
ATOM 735 O O . GLU A 1 84 ? 9.704 4.322 -20.312 1.00 96.38 84 GLU A O 1
ATOM 740 N N . ILE A 1 85 ? 10.793 2.645 -21.370 1.00 96.19 85 ILE A N 1
ATOM 741 C CA . ILE A 1 85 ? 10.076 1.545 -20.702 1.00 96.19 85 ILE A CA 1
ATOM 742 C C . ILE A 1 85 ? 10.340 1.608 -19.194 1.00 96.19 85 ILE A C 1
ATOM 744 O O . ILE A 1 85 ? 9.397 1.646 -18.393 1.00 96.19 85 ILE A O 1
ATOM 748 N N . GLU A 1 86 ? 11.613 1.709 -18.810 1.00 96.31 86 GLU A N 1
ATOM 749 C CA . GLU A 1 86 ? 12.031 1.796 -17.412 1.00 96.31 86 GLU A CA 1
ATOM 750 C C . GLU A 1 86 ? 11.501 3.058 -16.728 1.00 96.31 86 GLU A C 1
ATOM 752 O O . GLU A 1 86 ? 10.877 2.980 -15.665 1.00 96.31 86 GLU A O 1
ATOM 757 N N . LEU A 1 87 ? 11.683 4.226 -17.349 1.00 97.19 87 LEU A N 1
ATOM 758 C CA . LEU A 1 87 ? 11.218 5.505 -16.810 1.00 97.19 87 LEU A CA 1
ATOM 759 C C . LEU A 1 87 ? 9.711 5.480 -16.530 1.00 97.19 87 LEU A C 1
ATOM 761 O O . LEU A 1 87 ? 9.250 5.926 -15.472 1.00 97.19 87 LEU A O 1
ATOM 765 N N . ARG A 1 88 ? 8.922 4.928 -17.459 1.00 95.25 88 ARG A N 1
ATOM 766 C CA . ARG A 1 88 ? 7.467 4.812 -17.317 1.00 95.25 88 ARG A CA 1
ATOM 767 C C . ARG A 1 88 ? 7.080 3.876 -16.175 1.00 95.25 88 ARG A C 1
ATOM 769 O O . ARG A 1 88 ? 6.164 4.212 -15.416 1.00 95.25 88 ARG A O 1
ATOM 776 N N . ALA A 1 89 ? 7.736 2.723 -16.061 1.00 96.44 89 ALA A N 1
ATOM 777 C CA . ALA A 1 89 ? 7.464 1.747 -15.011 1.00 96.44 89 ALA A CA 1
ATOM 778 C C . ALA A 1 89 ? 7.858 2.279 -13.628 1.00 96.44 89 ALA A C 1
ATOM 780 O O . ALA A 1 89 ? 7.028 2.283 -12.719 1.00 96.44 89 ALA A O 1
ATOM 781 N N . ARG A 1 90 ? 9.061 2.851 -13.484 1.00 97.50 90 ARG A N 1
ATOM 782 C CA . ARG A 1 90 ? 9.527 3.460 -12.226 1.00 97.50 90 ARG A CA 1
ATOM 783 C C . ARG A 1 90 ? 8.632 4.607 -11.766 1.00 97.50 90 ARG A C 1
ATOM 785 O O . ARG A 1 90 ? 8.333 4.722 -10.580 1.00 97.50 90 ARG A O 1
ATOM 792 N N . LYS A 1 91 ? 8.129 5.431 -12.693 1.00 97.12 91 LYS A N 1
ATOM 793 C CA . LYS A 1 91 ? 7.176 6.500 -12.355 1.00 97.12 91 LYS A CA 1
ATOM 794 C C . LYS A 1 91 ? 5.874 5.948 -11.764 1.00 97.12 91 LYS A C 1
ATOM 796 O O . LYS A 1 91 ? 5.342 6.541 -10.827 1.00 97.12 91 LYS A O 1
ATOM 801 N N . ARG A 1 92 ? 5.359 4.829 -12.292 1.00 96.12 92 ARG A N 1
ATOM 802 C CA . ARG A 1 92 ? 4.178 4.150 -11.728 1.00 96.12 92 ARG A CA 1
ATOM 803 C C . ARG A 1 92 ? 4.493 3.511 -10.384 1.00 96.12 92 ARG A C 1
ATOM 805 O O . ARG A 1 92 ? 3.731 3.729 -9.451 1.00 96.12 92 ARG A O 1
ATOM 812 N N . TYR A 1 93 ? 5.618 2.803 -10.284 1.00 97.94 93 TYR A N 1
ATOM 813 C CA . TYR A 1 93 ? 6.102 2.196 -9.044 1.00 97.94 93 TYR A CA 1
ATOM 814 C C . TYR A 1 93 ? 6.138 3.220 -7.907 1.00 97.94 93 TYR A C 1
ATOM 816 O O . TYR A 1 93 ? 5.486 3.020 -6.889 1.00 97.94 93 TYR A O 1
ATOM 824 N N . ASN A 1 94 ? 6.804 4.361 -8.112 1.00 98.06 94 ASN A N 1
ATOM 825 C CA . ASN A 1 94 ? 6.928 5.396 -7.083 1.00 98.06 94 ASN A CA 1
ATOM 826 C C . ASN A 1 94 ? 5.557 5.912 -6.629 1.00 98.06 94 ASN A C 1
ATOM 828 O O . ASN A 1 94 ? 5.320 6.075 -5.437 1.00 98.06 94 ASN A O 1
ATOM 832 N N . LYS A 1 95 ? 4.626 6.122 -7.567 1.00 97.19 95 LYS A N 1
ATOM 833 C CA . LYS A 1 95 ? 3.269 6.583 -7.243 1.00 97.19 95 LYS A CA 1
ATOM 834 C C . LYS A 1 95 ? 2.442 5.537 -6.498 1.00 97.19 95 LYS A C 1
ATOM 836 O O . LYS A 1 95 ? 1.724 5.896 -5.571 1.00 97.19 95 LYS A O 1
ATOM 841 N N . LEU A 1 96 ? 2.546 4.264 -6.880 1.00 97.19 96 LEU A N 1
ATOM 842 C CA . LEU A 1 96 ? 1.903 3.161 -6.162 1.00 97.19 96 LEU A CA 1
ATOM 843 C C . LEU A 1 96 ? 2.486 3.014 -4.756 1.00 97.19 96 LEU A C 1
ATOM 845 O O . LEU A 1 96 ? 1.734 2.874 -3.801 1.00 97.19 96 LEU A O 1
ATOM 849 N N . TYR A 1 97 ? 3.803 3.128 -4.609 1.00 97.62 97 TYR A N 1
ATOM 850 C CA . TYR A 1 97 ? 4.465 3.047 -3.312 1.00 97.62 97 TYR A CA 1
ATOM 851 C C . TYR A 1 97 ? 4.080 4.217 -2.389 1.00 97.62 97 TYR A C 1
ATOM 853 O O . TYR A 1 97 ? 3.752 4.001 -1.224 1.00 97.62 97 TYR A O 1
ATOM 861 N N . GLU A 1 98 ? 4.044 5.449 -2.913 1.00 97.62 98 GLU A N 1
ATOM 862 C CA . GLU A 1 98 ? 3.543 6.636 -2.198 1.00 97.62 98 GLU A CA 1
ATOM 863 C C . GLU A 1 98 ? 2.094 6.451 -1.716 1.00 97.62 98 GLU A C 1
ATOM 865 O O . GLU A 1 98 ? 1.770 6.794 -0.577 1.00 97.62 98 GLU A O 1
ATOM 870 N N . ASP A 1 99 ? 1.219 5.924 -2.579 1.00 96.62 99 ASP A N 1
ATOM 871 C CA . ASP A 1 99 ? -0.173 5.627 -2.230 1.00 96.62 99 ASP A CA 1
ATOM 872 C C . ASP A 1 99 ? -0.268 4.510 -1.185 1.00 96.62 99 ASP A C 1
ATOM 874 O O . ASP A 1 99 ? -1.050 4.627 -0.244 1.00 96.62 99 ASP A O 1
ATOM 878 N N . GLY A 1 100 ? 0.544 3.460 -1.327 1.00 96.88 100 GLY A N 1
ATOM 879 C CA . GLY A 1 100 ? 0.623 2.346 -0.388 1.00 96.88 100 GLY A CA 1
ATOM 880 C C . GLY A 1 100 ? 1.014 2.801 1.009 1.00 96.88 100 GLY A C 1
ATOM 881 O O . GLY A 1 100 ? 0.332 2.468 1.968 1.00 96.88 100 GLY A O 1
ATOM 882 N N . MET A 1 101 ? 2.053 3.628 1.140 1.00 97.62 101 MET A N 1
ATOM 883 C CA . MET A 1 101 ? 2.493 4.137 2.445 1.00 97.62 101 MET A CA 1
ATOM 884 C C . MET A 1 101 ? 1.402 4.943 3.155 1.00 97.62 101 MET A C 1
ATOM 886 O O . MET A 1 101 ? 1.196 4.781 4.357 1.00 97.62 101 MET A O 1
ATOM 890 N N . LYS A 1 102 ? 0.677 5.789 2.413 1.00 96.62 102 LYS A N 1
ATOM 891 C CA . LYS A 1 102 ? -0.441 6.571 2.960 1.00 96.62 102 LYS A CA 1
ATOM 892 C C . LYS A 1 102 ? -1.606 5.673 3.371 1.00 96.62 102 LYS A C 1
ATOM 894 O O . LYS A 1 102 ? -2.104 5.798 4.483 1.00 96.62 102 LYS A O 1
ATOM 899 N N . ASP A 1 103 ? -2.020 4.766 2.490 1.00 95.88 103 ASP A N 1
ATOM 900 C CA . ASP A 1 103 ? -3.148 3.868 2.746 1.00 95.88 103 ASP A CA 1
ATOM 901 C C . ASP A 1 103 ? -2.858 2.911 3.910 1.00 95.88 103 ASP A C 1
ATOM 903 O O . ASP A 1 103 ? -3.730 2.698 4.745 1.00 95.88 103 ASP A O 1
ATOM 907 N N . GLU A 1 104 ? -1.636 2.387 4.016 1.00 95.81 104 GLU A N 1
ATOM 908 C CA . GLU A 1 104 ? -1.226 1.509 5.116 1.00 95.81 104 GLU A CA 1
ATOM 909 C C . GLU A 1 104 ? -1.237 2.247 6.462 1.00 95.81 104 GLU A C 1
ATOM 911 O O . GLU A 1 104 ? -1.819 1.761 7.433 1.00 95.81 104 GLU A O 1
ATOM 916 N N . ALA A 1 105 ? -0.687 3.466 6.512 1.00 96.19 105 ALA A N 1
ATOM 917 C CA . ALA A 1 105 ? -0.747 4.305 7.708 1.00 96.19 105 ALA A CA 1
ATOM 918 C C . ALA A 1 105 ? -2.202 4.606 8.117 1.00 96.19 105 ALA A C 1
ATOM 920 O O . ALA A 1 105 ? -2.568 4.449 9.284 1.00 96.19 105 ALA A O 1
ATOM 921 N N . ASP A 1 106 ? -3.061 4.954 7.153 1.00 95.69 106 ASP A N 1
ATOM 922 C CA . ASP A 1 106 ? -4.485 5.211 7.388 1.00 95.69 106 ASP A CA 1
ATOM 923 C C . ASP A 1 106 ? -5.249 3.944 7.820 1.00 95.69 106 ASP A C 1
ATOM 925 O O . ASP A 1 106 ? -6.209 4.014 8.594 1.00 95.69 106 ASP A O 1
ATOM 929 N N . ARG A 1 107 ? -4.889 2.760 7.309 1.00 95.38 107 ARG A N 1
ATOM 930 C CA . ARG A 1 107 ? -5.463 1.471 7.739 1.00 95.38 107 ARG A CA 1
ATOM 931 C C . ARG A 1 107 ? -5.087 1.162 9.180 1.00 95.38 107 ARG A C 1
ATOM 933 O O . ARG A 1 107 ? -5.992 0.870 9.961 1.00 95.38 107 ARG A O 1
ATOM 940 N N . MET A 1 108 ? -3.815 1.307 9.541 1.00 95.19 108 MET A N 1
ATOM 941 C CA . MET A 1 108 ? -3.339 1.096 10.910 1.00 95.19 108 MET A CA 1
ATOM 942 C C . MET A 1 108 ? -3.991 2.066 11.894 1.00 95.19 108 MET A C 1
ATOM 944 O O . MET A 1 108 ? -4.498 1.653 12.939 1.00 95.19 108 MET A O 1
ATOM 948 N N . ASP A 1 109 ? -4.084 3.345 11.533 1.00 96.06 109 ASP A N 1
ATOM 949 C CA . ASP A 1 109 ? -4.752 4.333 12.372 1.00 96.06 109 ASP A CA 1
ATOM 950 C C . ASP A 1 109 ? -6.237 4.002 12.581 1.00 96.06 109 ASP A C 1
ATOM 952 O O . ASP A 1 109 ? -6.761 4.023 13.703 1.00 96.06 109 ASP A O 1
ATOM 956 N N . ARG A 1 110 ? -6.936 3.632 11.500 1.00 96.06 110 ARG A N 1
ATOM 957 C CA . ARG A 1 110 ? -8.336 3.200 11.576 1.00 96.06 110 ARG A CA 1
ATOM 958 C C . ARG A 1 110 ? -8.488 1.932 12.401 1.00 96.06 110 ARG A C 1
ATOM 960 O O . ARG A 1 110 ? -9.462 1.856 13.148 1.00 96.06 110 ARG A O 1
ATOM 967 N N . LEU A 1 111 ? -7.580 0.969 12.289 1.00 96.38 111 LEU A N 1
ATOM 968 C CA . LEU A 1 111 ? -7.604 -0.265 13.068 1.00 96.38 111 LEU A CA 1
ATOM 969 C C . LEU A 1 111 ? -7.581 0.060 14.566 1.00 96.38 111 LEU A C 1
ATOM 971 O O . LEU A 1 111 ? -8.545 -0.242 15.275 1.00 96.38 111 LEU A O 1
ATOM 975 N N . VAL A 1 112 ? -6.557 0.791 15.017 1.00 96.94 112 VAL A N 1
ATOM 976 C CA . VAL A 1 112 ? -6.402 1.211 16.420 1.00 96.94 112 VAL A CA 1
ATOM 977 C C . VAL A 1 112 ? -7.627 2.000 16.896 1.00 96.94 112 VAL A C 1
ATOM 979 O O . VAL A 1 112 ? -8.178 1.722 17.964 1.00 96.94 112 VAL A O 1
ATOM 982 N N . ASN A 1 113 ? -8.112 2.951 16.093 1.00 96.50 113 ASN A N 1
ATOM 983 C CA . ASN A 1 113 ? -9.282 3.760 16.438 1.00 96.50 113 ASN A CA 1
ATOM 984 C C . ASN A 1 113 ? -10.571 2.935 16.562 1.00 96.50 113 ASN A C 1
ATOM 986 O O . ASN A 1 113 ? -11.379 3.190 17.459 1.00 96.50 113 ASN A O 1
ATOM 990 N N . ASN A 1 114 ? -10.799 1.966 15.673 1.00 96.50 114 ASN A N 1
ATOM 991 C CA . ASN A 1 114 ? -11.998 1.133 15.722 1.00 96.50 114 ASN A CA 1
ATOM 992 C C . ASN A 1 114 ? -11.961 0.176 16.919 1.00 96.50 114 ASN A C 1
ATOM 994 O O . ASN A 1 114 ? -12.968 0.057 17.617 1.00 96.50 114 ASN A O 1
ATOM 998 N N . PHE A 1 115 ? -10.813 -0.444 17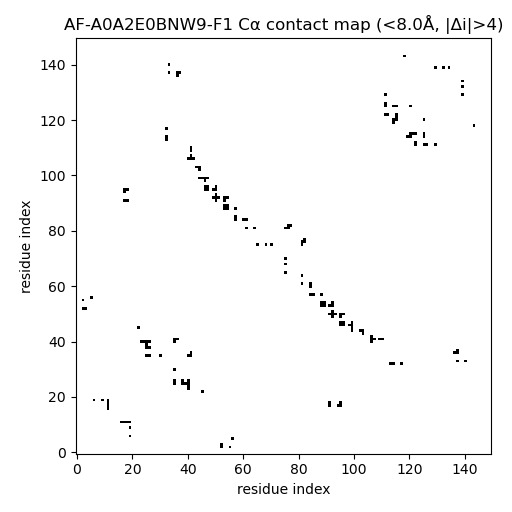.204 1.00 96.38 115 PHE A N 1
ATOM 999 C CA . PHE A 1 115 ? -10.641 -1.296 18.382 1.00 96.38 115 PHE A CA 1
ATOM 1000 C C . PHE A 1 115 ? -10.796 -0.506 19.688 1.00 96.38 115 PHE A C 1
ATOM 1002 O O . PHE A 1 115 ? -11.560 -0.910 20.565 1.00 96.38 115 PHE A O 1
ATOM 1009 N N . SER A 1 116 ? -10.151 0.662 19.794 1.00 95.69 116 SER A N 1
ATOM 1010 C CA . SER A 1 116 ? -10.266 1.561 20.951 1.00 95.69 116 SER A CA 1
ATOM 1011 C C . SER A 1 116 ? -11.723 1.939 21.235 1.00 95.69 116 SER A C 1
ATOM 1013 O O . SER A 1 116 ? -12.180 1.815 22.371 1.00 95.69 116 SER A O 1
ATOM 1015 N N . LYS A 1 117 ? -12.488 2.324 20.203 1.00 94.50 117 LYS A N 1
ATOM 1016 C CA . LYS A 1 117 ? -13.916 2.656 20.340 1.00 94.50 117 LYS A CA 1
ATOM 1017 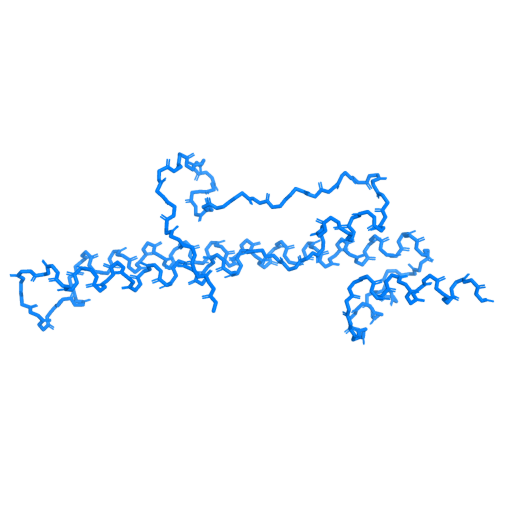C C . LYS A 1 117 ? -14.776 1.443 20.690 1.00 94.50 117 LYS A C 1
ATOM 1019 O O . LYS A 1 117 ? -15.682 1.571 21.509 1.00 94.50 117 LYS A O 1
ATOM 1024 N N . HIS A 1 118 ? -14.519 0.292 20.069 1.00 95.12 118 HIS A N 1
ATOM 1025 C CA . HIS A 1 118 ? -15.320 -0.916 20.272 1.00 95.12 118 HIS A CA 1
ATOM 1026 C C . HIS A 1 118 ? -15.170 -1.471 21.692 1.00 95.12 118 HIS A C 1
ATOM 1028 O O . HIS A 1 118 ? -16.169 -1.757 22.346 1.00 95.12 118 HIS A O 1
ATOM 1034 N N . PHE A 1 119 ? -13.933 -1.554 22.182 1.00 94.56 119 PHE A N 1
ATOM 1035 C CA . PHE A 1 119 ? -13.603 -2.118 23.491 1.00 94.56 119 PHE A CA 1
ATOM 1036 C C . PHE A 1 119 ? -13.480 -1.067 24.605 1.00 94.56 119 PHE A C 1
ATOM 1038 O O . PHE A 1 119 ? -13.209 -1.412 25.750 1.00 94.56 119 PHE A O 1
ATOM 1045 N N . LYS A 1 120 ? -13.693 0.218 24.289 1.00 94.19 120 LYS A N 1
ATOM 1046 C CA . LYS A 1 120 ? -13.586 1.358 25.221 1.00 94.19 120 LYS A CA 1
ATOM 1047 C C . LYS A 1 120 ? -12.225 1.440 25.929 1.00 94.19 120 LYS A C 1
ATOM 1049 O O . LYS A 1 120 ? -12.130 1.861 27.079 1.00 94.19 120 LYS A O 1
ATOM 1054 N N . VAL A 1 121 ? -11.162 1.068 25.221 1.00 93.06 121 VAL A N 1
ATOM 1055 C CA . VAL A 1 121 ? -9.775 1.137 25.702 1.00 93.06 121 VAL A CA 1
ATOM 1056 C C . VAL A 1 121 ? -9.142 2.440 25.226 1.00 93.06 121 VAL A C 1
ATOM 1058 O O . VAL A 1 121 ? -9.419 2.905 24.120 1.00 93.06 121 VAL A O 1
ATOM 1061 N N . ASN A 1 122 ? -8.271 3.040 26.039 1.00 95.38 122 ASN A N 1
ATOM 1062 C CA . ASN A 1 122 ? -7.514 4.225 25.635 1.00 95.38 122 ASN A CA 1
ATOM 1063 C C . ASN A 1 122 ? -6.716 3.961 24.341 1.00 95.38 122 ASN A C 1
ATOM 1065 O O . ASN A 1 122 ? -6.087 2.915 24.203 1.00 95.38 122 ASN A O 1
ATOM 1069 N N . ARG A 1 123 ? -6.709 4.928 23.415 1.00 95.12 123 ARG A N 1
ATOM 1070 C CA . ARG A 1 123 ? -6.060 4.788 22.102 1.00 95.12 123 ARG A CA 1
ATOM 1071 C C . ARG A 1 123 ? -4.566 4.465 22.188 1.00 95.12 123 ARG A C 1
ATOM 1073 O O . ARG A 1 123 ? -4.114 3.629 21.421 1.00 95.12 123 ARG A O 1
ATOM 1080 N N . SER A 1 124 ? -3.824 5.076 23.116 1.00 95.06 124 SER A N 1
ATOM 1081 C CA . SER A 1 124 ? -2.389 4.800 23.293 1.00 95.06 124 SER A CA 1
ATOM 1082 C C . SER A 1 124 ? -2.163 3.357 23.732 1.00 95.06 124 SER A C 1
ATOM 1084 O O . SER A 1 124 ? -1.388 2.644 23.115 1.00 95.06 124 SER A O 1
ATOM 1086 N N . LYS A 1 125 ? -2.924 2.887 24.729 1.00 94.50 125 LYS A N 1
ATOM 1087 C CA . LYS A 1 125 ? -2.850 1.487 25.173 1.00 94.50 125 LYS A CA 1
ATOM 1088 C C . LYS A 1 125 ? -3.233 0.518 24.055 1.00 94.50 125 LYS A C 1
ATOM 1090 O O . LYS A 1 125 ? -2.618 -0.528 23.911 1.00 94.50 125 LYS A O 1
ATOM 1095 N N . MET A 1 126 ? -4.251 0.864 23.266 1.00 95.38 126 MET A N 1
ATOM 1096 C CA . MET A 1 126 ? -4.668 0.046 22.129 1.00 95.38 126 MET A CA 1
ATOM 1097 C C . MET A 1 126 ? -3.584 -0.029 21.053 1.00 95.38 126 MET A C 1
ATOM 1099 O O . MET A 1 126 ? -3.371 -1.091 20.485 1.00 95.38 126 MET A O 1
ATOM 1103 N N . HIS A 1 127 ? -2.902 1.083 20.783 1.00 95.25 127 HIS A N 1
ATOM 1104 C CA . HIS A 1 127 ? -1.759 1.103 19.883 1.00 95.25 127 HIS A CA 1
ATOM 1105 C C . HIS A 1 127 ? -0.687 0.117 20.365 1.00 95.25 127 HIS A C 1
ATOM 1107 O O . HIS A 1 127 ? -0.304 -0.769 19.612 1.00 95.25 127 HIS A O 1
ATOM 1113 N N . ASP A 1 128 ? -0.287 0.178 21.634 1.00 95.38 128 ASP A N 1
ATOM 1114 C CA . ASP A 1 128 ? 0.723 -0.739 22.181 1.00 95.38 128 ASP A CA 1
ATOM 1115 C C . ASP A 1 128 ? 0.296 -2.212 22.075 1.00 95.38 128 ASP A C 1
ATOM 1117 O O . ASP A 1 128 ? 1.094 -3.062 21.681 1.00 95.38 128 ASP A O 1
ATOM 1121 N N . ILE A 1 129 ? -0.979 -2.517 22.350 1.00 94.25 129 ILE A N 1
ATOM 1122 C CA . ILE A 1 129 ? -1.536 -3.870 22.190 1.00 94.25 129 ILE A CA 1
ATOM 1123 C C . ILE A 1 129 ? -1.449 -4.317 20.728 1.00 94.25 129 ILE A C 1
ATOM 1125 O O . ILE A 1 129 ? -0.934 -5.392 20.456 1.00 94.25 129 ILE A O 1
ATOM 1129 N N . VAL A 1 130 ? -1.912 -3.497 19.780 1.00 93.81 130 VAL A N 1
ATOM 1130 C CA . VAL A 1 130 ? -1.903 -3.839 18.347 1.00 93.81 130 VAL A CA 1
ATOM 1131 C C . VAL A 1 130 ? -0.480 -4.088 17.841 1.00 93.81 130 VAL A C 1
ATOM 1133 O O . VAL A 1 130 ? -0.274 -5.020 17.074 1.00 93.81 130 VAL A O 1
ATOM 1136 N N . TYR A 1 131 ? 0.498 -3.289 18.274 1.00 92.44 131 TYR A N 1
ATOM 1137 C CA . TYR A 1 131 ? 1.892 -3.415 17.833 1.00 92.44 131 TYR A CA 1
ATOM 1138 C C . TYR A 1 131 ? 2.670 -4.551 18.512 1.00 92.44 131 TYR A C 1
ATOM 1140 O O . TYR A 1 131 ? 3.682 -4.990 17.972 1.00 92.44 131 TYR A O 1
ATOM 1148 N N . SER A 1 132 ? 2.236 -5.007 19.688 1.00 93.88 132 SER A N 1
ATOM 1149 C CA . SER A 1 132 ? 2.868 -6.120 20.416 1.00 93.88 132 SER A CA 1
ATOM 1150 C C . SER A 1 132 ? 2.189 -7.469 20.185 1.00 93.88 132 SER A C 1
ATOM 1152 O O . SER A 1 132 ? 2.764 -8.503 20.522 1.00 93.88 132 SER A O 1
ATOM 1154 N N . PHE A 1 133 ? 0.974 -7.475 19.635 1.00 94.38 133 PHE A N 1
ATOM 1155 C CA . PHE A 1 133 ? 0.216 -8.693 19.398 1.00 94.38 133 PHE A CA 1
ATOM 1156 C C . PHE A 1 133 ? 0.779 -9.471 18.206 1.00 94.38 133 PHE A C 1
ATOM 1158 O O . PHE A 1 133 ? 0.785 -8.983 17.077 1.00 94.38 133 PHE A O 1
ATOM 1165 N N . ASP A 1 134 ? 1.204 -10.706 18.462 1.00 93.00 134 ASP A N 1
ATOM 1166 C CA . ASP A 1 134 ? 1.661 -11.633 17.430 1.00 93.00 134 ASP A CA 1
ATOM 1167 C C . ASP A 1 134 ? 0.497 -12.521 16.976 1.00 93.00 134 ASP A C 1
ATOM 1169 O O . ASP A 1 134 ? 0.075 -13.444 17.677 1.00 93.00 134 ASP A O 1
ATOM 1173 N N . GLY A 1 135 ? -0.080 -12.184 15.825 1.00 93.19 135 GLY A N 1
ATOM 1174 C CA . GLY A 1 135 ? -1.200 -12.912 15.245 1.00 93.19 135 GLY A CA 1
ATOM 1175 C C . GLY A 1 135 ? -2.010 -12.077 14.263 1.00 93.19 135 GLY A C 1
ATOM 1176 O O . GLY A 1 135 ? -1.630 -10.984 13.843 1.00 93.19 135 GLY A O 1
ATOM 1177 N N . THR A 1 136 ? -3.164 -12.604 13.878 1.00 95.38 136 THR A N 1
ATOM 1178 C CA . THR A 1 136 ? -4.082 -11.937 12.953 1.00 95.38 136 THR A CA 1
ATOM 1179 C C . THR A 1 136 ? -4.993 -10.940 13.668 1.00 95.38 136 THR A C 1
ATOM 1181 O O . THR A 1 136 ? -5.297 -11.056 14.856 1.00 95.38 136 THR A O 1
ATOM 1184 N N . ILE A 1 137 ? -5.544 -9.990 12.910 1.00 95.81 137 ILE A N 1
ATOM 1185 C CA . ILE A 1 137 ? -6.515 -9.009 13.422 1.00 95.81 137 ILE A CA 1
ATOM 1186 C C . ILE A 1 137 ? -7.757 -9.701 14.015 1.00 95.81 137 ILE A C 1
ATOM 1188 O O . ILE A 1 137 ? -8.336 -9.242 15.003 1.00 95.81 137 ILE A O 1
ATOM 1192 N N . LEU A 1 138 ? -8.172 -10.828 13.429 1.00 96.12 138 LEU A N 1
ATOM 1193 C CA . LEU A 1 138 ? -9.300 -11.611 13.928 1.00 96.12 138 LEU A CA 1
ATOM 1194 C C . LEU A 1 138 ? -8.974 -12.303 15.258 1.00 96.12 138 LEU A C 1
ATOM 1196 O O . LEU A 1 138 ? -9.832 -12.376 16.139 1.00 96.12 138 LEU A O 1
ATOM 1200 N N . GLU A 1 139 ? -7.752 -12.807 15.416 1.00 96.19 139 GLU A N 1
ATOM 1201 C CA . GLU A 1 139 ? -7.287 -13.376 16.683 1.00 96.19 139 GLU A CA 1
ATOM 1202 C C . GLU A 1 139 ? -7.195 -12.307 17.765 1.00 96.19 139 GLU A C 1
ATOM 1204 O O . GLU A 1 139 ? -7.688 -12.547 18.866 1.00 96.19 139 GLU A O 1
ATOM 1209 N N . LEU A 1 140 ? -6.700 -11.110 17.435 1.00 95.50 140 LEU A N 1
ATOM 1210 C CA . LEU A 1 140 ? -6.703 -9.971 18.352 1.00 95.50 140 LEU A CA 1
ATOM 1211 C C . LEU A 1 140 ? -8.128 -9.631 18.809 1.00 95.50 140 LEU A C 1
ATOM 1213 O O . LEU A 1 140 ? -8.381 -9.469 20.001 1.00 95.50 140 LEU A O 1
ATOM 1217 N N . TYR A 1 141 ? -9.089 -9.572 17.881 1.00 96.12 141 TYR A N 1
ATOM 1218 C CA . TYR A 1 141 ? -10.494 -9.333 18.223 1.00 96.12 141 TYR A CA 1
ATOM 1219 C C . TYR A 1 141 ? -11.032 -10.379 19.209 1.00 96.12 141 TYR A C 1
ATOM 1221 O O . TYR A 1 141 ? -11.658 -10.029 20.210 1.00 96.12 141 TYR A O 1
ATOM 1229 N N . ARG A 1 142 ? -10.763 -11.664 18.949 1.00 95.44 142 ARG A N 1
ATOM 1230 C CA . ARG A 1 142 ? -11.194 -12.775 19.812 1.00 95.44 142 ARG A CA 1
ATOM 1231 C C . ARG A 1 142 ? -10.505 -12.756 21.175 1.00 95.44 142 ARG A C 1
ATOM 1233 O O . ARG A 1 142 ? -11.149 -13.092 22.165 1.00 95.44 142 ARG A O 1
ATOM 1240 N N . PHE A 1 143 ? -9.228 -12.389 21.220 1.00 93.88 143 PHE A N 1
ATOM 1241 C CA . PHE A 1 143 ? -8.456 -12.229 22.449 1.00 93.88 143 PHE A CA 1
ATOM 1242 C C . PHE A 1 143 ? -9.090 -11.153 23.338 1.00 93.88 143 PHE A C 1
ATOM 1244 O O . PHE A 1 143 ? -9.542 -11.449 24.441 1.00 93.88 143 PHE A O 1
ATOM 1251 N N . MET A 1 144 ? -9.285 -9.947 22.799 1.00 92.56 144 MET A N 1
ATOM 1252 C CA . MET A 1 144 ? -9.888 -8.837 23.542 1.00 92.56 144 MET A CA 1
ATOM 1253 C C . MET A 1 144 ? -11.336 -9.100 23.969 1.00 92.56 144 MET A C 1
ATOM 1255 O O . MET A 1 144 ? -11.777 -8.627 25.014 1.00 92.56 144 MET A O 1
ATOM 1259 N N . GLN A 1 145 ? -12.093 -9.858 23.173 1.00 92.38 145 GLN A N 1
ATOM 1260 C CA . GLN A 1 145 ? -13.461 -10.227 23.522 1.00 92.38 145 GLN A CA 1
ATOM 1261 C C . GLN A 1 145 ? -13.522 -11.181 24.725 1.00 92.38 145 GLN A C 1
ATOM 1263 O O . GLN A 1 145 ? -14.465 -11.088 25.505 1.00 92.38 145 GLN A O 1
ATOM 1268 N N . LYS A 1 146 ? -12.547 -12.084 24.886 1.00 87.94 146 LYS A N 1
ATOM 1269 C CA . LYS A 1 146 ? -12.482 -13.006 26.033 1.00 87.94 146 LYS A CA 1
ATOM 1270 C C . LYS A 1 146 ? -12.095 -12.282 27.324 1.00 87.94 146 LYS A C 1
ATOM 1272 O O . LYS A 1 146 ? -12.734 -12.506 28.349 1.00 87.94 146 LYS A O 1
ATOM 1277 N N . ASP A 1 147 ? -11.124 -11.376 27.247 1.00 76.56 147 ASP A N 1
ATOM 1278 C CA . ASP A 1 147 ? -10.618 -10.629 28.407 1.00 76.56 147 ASP A CA 1
ATOM 1279 C C . ASP A 1 147 ? -11.656 -9.673 29.019 1.00 76.56 147 ASP A C 1
ATOM 1281 O O . ASP A 1 147 ? -11.567 -9.345 30.194 1.00 76.56 147 ASP A O 1
ATOM 1285 N N . LEU A 1 148 ? -12.658 -9.233 28.249 1.00 62.19 148 LEU A N 1
ATOM 1286 C CA . LEU A 1 148 ? -13.750 -8.369 28.730 1.00 62.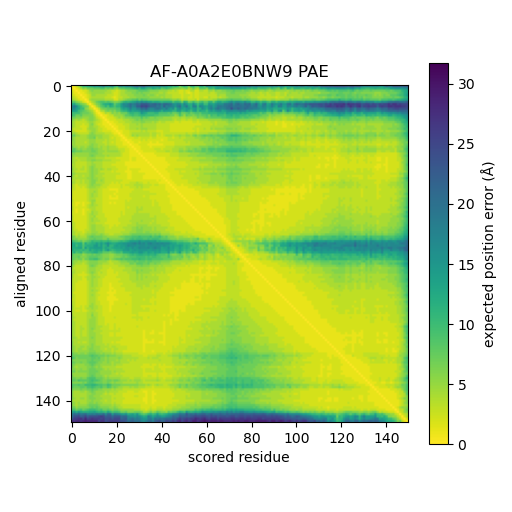19 148 LEU A CA 1
ATOM 1287 C C . LEU A 1 148 ? -14.977 -9.128 29.257 1.00 62.19 148 LEU A C 1
ATOM 1289 O O . LEU A 1 148 ? -15.910 -8.501 29.757 1.00 62.19 148 LEU A O 1
ATOM 1293 N N . VAL A 1 149 ? -15.018 -10.451 29.085 1.00 53.62 149 VAL A N 1
ATOM 1294 C CA . VAL A 1 149 ? -16.099 -11.325 29.582 1.00 53.62 149 VAL A CA 1
ATOM 1295 C C . VAL A 1 149 ? -15.700 -12.009 30.900 1.00 53.62 149 VAL A C 1
ATOM 1297 O O . VAL A 1 149 ? -16.534 -12.664 31.523 1.00 53.62 149 VAL A O 1
ATOM 1300 N N . THR A 1 150 ? -14.455 -11.817 31.345 1.00 41.25 150 THR A N 1
ATOM 1301 C CA . THR A 1 150 ? -13.957 -12.233 32.666 1.00 41.25 150 THR A CA 1
ATOM 1302 C C . THR A 1 150 ? -13.998 -11.051 33.628 1.00 41.25 150 THR A C 1
ATOM 1304 O O . THR A 1 150 ? -14.381 -11.267 34.798 1.00 41.25 150 THR A O 1
#